Protein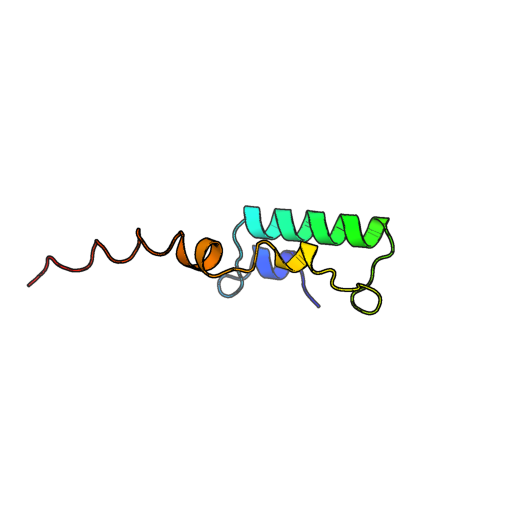 AF-A0A151I9F0-F1 (afdb_monomer)

Organism: NCBI:txid456900

Solvent-accessible surface area (backbone atoms only — not comparable to full-atom values): 4689 Å² total; per-residue (Å²): 132,93,49,71,68,51,31,64,69,37,78,95,54,47,56,55,69,69,58,53,50,50,52,50,51,53,52,50,53,28,58,75,71,71,52,42,91,90,70,62,74,90,49,74,76,80,46,65,72,76,38,70,68,65,70,53,68,71,63,87,74,79,77,83,82,82,84,88,87,130

pLDDT: mean 80.36, std 15.61, range [43.88, 95.0]

Radius of gyration: 17.71 Å; Cα contacts (8 Å, |Δi|>4): 20; chains: 1; bounding box: 43×27×40 Å

Secondary structure (DSSP, 8-state):
---HHHHHH-GGG---HHHHHHHHHHHHHHHHTT--TTTPPPPGGGGTT-SHHHHHTT-TTSSSSSS---

Foldseek 3Di:
DDDLCCCCPPPVNPDDPVVSVVVVVVVVVCVVVVNDPVRDDDDVVVCPCVDPCNVCVPVPPPPPPPPDDD

Sequence (70 aa):
IFSITYVKNKKRNRLSNDTVSAICIVRSTFQAENIKCTNFKTDPRHLELHNAQNLWKYKSKSDETRFDDI

Mean predicted aligned error: 10.89 Å

Structure (mmCIF, N/CA/C/O backbone):
data_AF-A0A151I9F0-F1
#
_entry.id   AF-A0A151I9F0-F1
#
loop_
_atom_site.group_PDB
_atom_site.id
_atom_site.type_symbol
_atom_site.label_atom_id
_atom_site.label_alt_id
_atom_site.label_comp_id
_atom_site.label_asym_id
_atom_site.label_entity_id
_atom_site.label_seq_id
_atom_site.pdbx_PDB_ins_code
_atom_site.Cartn_x
_atom_site.Cartn_y
_atom_site.Cartn_z
_atom_site.occupancy
_atom_site.B_iso_or_equiv
_atom_site.auth_seq_id
_atom_site.auth_comp_id
_atom_site.auth_asym_id
_atom_site.auth_atom_id
_atom_site.pdbx_PDB_model_num
ATOM 1 N N . ILE A 1 1 ? 1.615 -7.338 10.780 1.00 51.44 1 ILE A N 1
ATOM 2 C CA . ILE A 1 1 ? 1.841 -5.884 10.987 1.00 51.44 1 ILE A CA 1
ATOM 3 C C . ILE A 1 1 ? 2.794 -5.399 9.906 1.00 51.44 1 ILE A C 1
ATOM 5 O O . ILE A 1 1 ? 3.908 -5.902 9.828 1.00 51.44 1 ILE A O 1
ATOM 9 N N . PHE A 1 2 ? 2.353 -4.480 9.048 1.00 65.44 2 PHE A N 1
ATOM 10 C CA . PHE A 1 2 ? 3.225 -3.841 8.063 1.00 65.44 2 PHE A CA 1
ATOM 11 C C . PHE A 1 2 ? 4.068 -2.776 8.775 1.00 65.44 2 PHE A C 1
ATOM 13 O O . PHE A 1 2 ? 3.528 -1.786 9.264 1.00 65.44 2 PHE A O 1
ATOM 20 N N . SER A 1 3 ? 5.377 -3.002 8.895 1.00 81.19 3 SER A N 1
ATOM 21 C CA . SER A 1 3 ? 6.299 -2.060 9.538 1.00 81.19 3 SER A CA 1
ATOM 22 C C . SER A 1 3 ? 7.137 -1.347 8.485 1.00 81.19 3 SER A C 1
ATOM 24 O O . SER A 1 3 ? 7.900 -1.987 7.760 1.00 81.19 3 SER A O 1
ATOM 26 N N . ILE A 1 4 ? 7.033 -0.015 8.436 1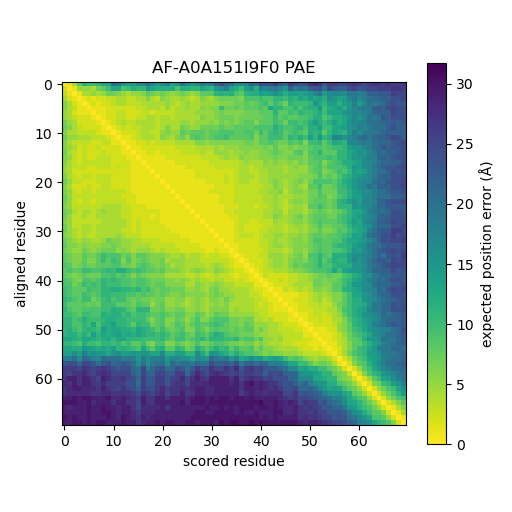.00 82.56 4 ILE A N 1
ATOM 27 C CA . ILE A 1 4 ? 7.814 0.839 7.525 1.00 82.56 4 ILE A CA 1
ATOM 28 C C . ILE A 1 4 ? 9.317 0.603 7.708 1.00 82.56 4 ILE A C 1
ATOM 30 O O . ILE A 1 4 ? 10.063 0.501 6.738 1.00 82.56 4 ILE A O 1
ATOM 34 N N . THR A 1 5 ? 9.763 0.432 8.950 1.00 84.06 5 THR A N 1
ATOM 35 C CA . THR A 1 5 ? 11.162 0.141 9.281 1.00 84.06 5 THR A CA 1
ATOM 36 C C . THR A 1 5 ? 11.628 -1.179 8.668 1.00 84.06 5 THR A C 1
ATOM 38 O O . THR A 1 5 ? 12.753 -1.283 8.181 1.00 84.06 5 THR A O 1
ATOM 41 N N . TYR A 1 6 ? 10.758 -2.190 8.652 1.00 86.75 6 TYR A N 1
ATOM 42 C CA . TYR A 1 6 ? 11.074 -3.499 8.091 1.00 86.75 6 TYR A CA 1
ATOM 43 C C . TYR A 1 6 ? 11.235 -3.433 6.567 1.00 86.75 6 TYR A C 1
ATOM 45 O O . TYR A 1 6 ? 12.232 -3.929 6.042 1.00 86.75 6 TYR A O 1
ATOM 53 N N . VAL A 1 7 ? 10.316 -2.749 5.876 1.00 88.00 7 VAL A N 1
ATOM 54 C CA . VAL A 1 7 ? 10.359 -2.584 4.410 1.00 88.00 7 VAL A CA 1
ATOM 55 C C . VAL A 1 7 ? 11.376 -1.549 3.927 1.00 88.00 7 VAL A C 1
ATOM 57 O O . VAL A 1 7 ? 11.687 -1.508 2.744 1.00 88.00 7 VAL A O 1
ATOM 60 N N . LYS A 1 8 ? 11.927 -0.715 4.816 1.00 83.56 8 LYS A N 1
ATOM 61 C CA . LYS A 1 8 ? 13.059 0.167 4.491 1.00 83.56 8 LYS A CA 1
ATOM 62 C C . LYS A 1 8 ? 14.407 -0.538 4.627 1.00 83.56 8 LYS A C 1
ATOM 64 O O . LYS A 1 8 ? 15.281 -0.376 3.780 1.00 83.56 8 LYS A O 1
ATOM 69 N N . ASN A 1 9 ? 14.578 -1.331 5.685 1.00 85.62 9 ASN A N 1
ATOM 70 C CA . ASN A 1 9 ? 15.911 -1.765 6.112 1.00 85.62 9 ASN A CA 1
ATOM 71 C C . ASN A 1 9 ? 16.235 -3.226 5.769 1.00 85.62 9 ASN A C 1
ATOM 73 O O . ASN A 1 9 ? 17.409 -3.590 5.681 1.00 85.62 9 ASN A O 1
ATOM 77 N N . LYS A 1 10 ? 15.239 -4.103 5.581 1.00 89.94 10 LYS A N 1
ATOM 78 C CA . LYS A 1 10 ? 15.499 -5.519 5.275 1.00 89.94 10 LYS A CA 1
ATOM 79 C C . LYS A 1 10 ? 15.621 -5.735 3.772 1.00 89.94 10 LYS A C 1
ATOM 81 O O . LYS A 1 10 ? 14.626 -5.649 3.069 1.00 89.94 10 LYS A O 1
ATOM 86 N N . LYS A 1 11 ? 16.815 -6.121 3.297 1.00 89.56 11 LYS A N 1
ATOM 87 C CA . LYS A 1 11 ? 17.142 -6.315 1.866 1.00 89.56 11 LYS A CA 1
ATOM 88 C C . LYS A 1 11 ? 16.077 -7.088 1.074 1.00 89.56 11 LYS A C 1
ATOM 90 O O . LYS A 1 11 ? 15.683 -6.624 0.015 1.00 89.56 11 LYS A O 1
ATOM 95 N N . ARG A 1 12 ? 15.595 -8.232 1.585 1.00 88.44 12 ARG A N 1
ATOM 96 C CA . ARG A 1 12 ? 14.578 -9.061 0.899 1.00 88.44 12 ARG A CA 1
ATOM 97 C C . ARG A 1 12 ? 13.195 -8.405 0.807 1.00 88.44 12 ARG A C 1
ATOM 99 O O . ARG A 1 12 ? 12.431 -8.762 -0.072 1.00 88.44 12 ARG A O 1
ATOM 106 N N . ASN A 1 13 ? 12.893 -7.462 1.695 1.00 87.94 13 ASN A N 1
ATOM 107 C CA . ASN A 1 13 ? 11.600 -6.778 1.774 1.00 87.94 13 ASN A CA 1
ATOM 108 C C . ASN A 1 13 ? 11.731 -5.290 1.431 1.00 87.94 13 ASN A C 1
ATOM 110 O O . ASN A 1 13 ? 10.831 -4.512 1.745 1.00 87.94 13 ASN A O 1
ATOM 114 N N . ARG A 1 14 ? 12.878 -4.879 0.868 1.00 90.50 14 ARG A N 1
ATOM 115 C CA . ARG A 1 14 ? 13.186 -3.472 0.651 1.00 90.50 14 ARG A CA 1
ATOM 116 C C . ARG A 1 14 ? 12.357 -2.951 -0.510 1.00 90.50 14 ARG A C 1
ATOM 118 O O . ARG A 1 14 ? 12.578 -3.355 -1.647 1.00 90.50 14 ARG A O 1
ATOM 125 N N . LEU A 1 15 ? 11.445 -2.038 -0.214 1.00 91.19 15 LEU A N 1
ATOM 126 C CA . LEU A 1 15 ? 10.679 -1.317 -1.224 1.00 91.19 15 LEU A CA 1
ATOM 127 C C . LEU A 1 15 ? 11.417 -0.036 -1.633 1.00 91.19 15 LEU A C 1
ATOM 129 O O . LEU A 1 15 ? 12.268 0.463 -0.892 1.00 91.19 15 LEU A O 1
ATOM 133 N N . SER A 1 16 ? 11.105 0.495 -2.819 1.00 91.25 16 SER A N 1
ATOM 134 C CA . SER A 1 16 ? 11.618 1.807 -3.230 1.00 91.25 16 SER A CA 1
ATOM 135 C C . SER A 1 16 ? 11.096 2.906 -2.303 1.00 91.25 16 SER A C 1
ATOM 137 O O . SER A 1 16 ? 10.011 2.787 -1.729 1.00 91.25 16 SER A O 1
ATOM 139 N N . ASN A 1 17 ? 11.853 3.999 -2.174 1.00 90.44 17 ASN A N 1
ATOM 140 C CA . ASN A 1 17 ? 11.429 5.137 -1.358 1.00 90.44 17 ASN A CA 1
ATOM 141 C C . ASN A 1 17 ? 10.083 5.700 -1.826 1.00 90.44 17 ASN A C 1
ATOM 143 O O . ASN A 1 17 ? 9.239 5.975 -0.981 1.00 90.44 17 ASN A O 1
ATOM 147 N N . ASP A 1 18 ? 9.849 5.783 -3.137 1.00 92.75 18 ASP A N 1
ATOM 148 C CA . ASP A 1 18 ? 8.582 6.271 -3.697 1.00 92.75 18 ASP A CA 1
ATOM 149 C C . ASP A 1 18 ? 7.403 5.389 -3.278 1.00 92.75 18 ASP A C 1
ATOM 151 O O . ASP A 1 18 ? 6.375 5.893 -2.827 1.00 92.75 18 ASP A O 1
ATOM 155 N N . THR A 1 19 ? 7.583 4.064 -3.317 1.00 91.12 19 THR A N 1
ATOM 156 C CA . THR A 1 19 ? 6.569 3.106 -2.850 1.00 91.12 19 THR A CA 1
ATOM 157 C C . THR A 1 19 ? 6.285 3.288 -1.361 1.00 91.12 19 THR A C 1
ATOM 159 O O . THR A 1 19 ? 5.129 3.343 -0.944 1.00 91.12 19 THR A O 1
ATOM 162 N N . VAL A 1 20 ? 7.332 3.404 -0.537 1.00 91.38 20 VAL A N 1
ATOM 163 C CA . VAL A 1 20 ? 7.174 3.596 0.912 1.00 91.38 20 VAL A CA 1
ATOM 164 C C . VAL A 1 20 ? 6.479 4.926 1.220 1.00 91.38 20 VAL A C 1
ATOM 166 O O . VAL A 1 20 ? 5.600 4.964 2.083 1.00 91.38 20 VAL A O 1
ATOM 169 N N . SER A 1 21 ? 6.833 5.997 0.509 1.00 92.81 21 SER A N 1
ATOM 170 C CA . SER A 1 21 ? 6.205 7.314 0.638 1.00 92.81 21 SER A CA 1
ATOM 171 C C . SER A 1 21 ? 4.722 7.269 0.272 1.00 92.81 21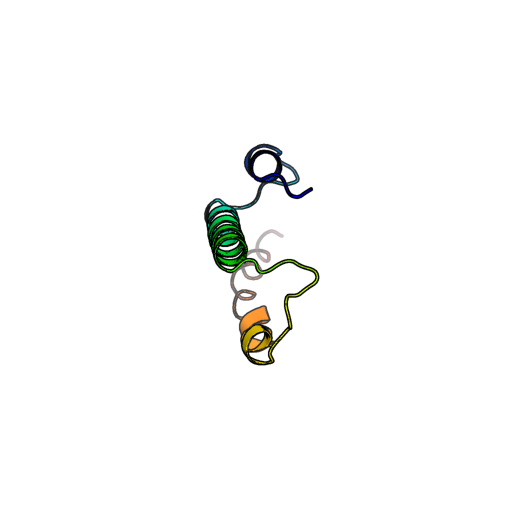 SER A C 1
ATOM 173 O O . SER A 1 21 ? 3.897 7.732 1.058 1.00 92.81 21 SER A O 1
ATOM 175 N N . ALA A 1 22 ? 4.364 6.639 -0.850 1.00 91.25 22 ALA A N 1
ATOM 176 C CA . ALA A 1 22 ? 2.971 6.472 -1.262 1.00 91.25 22 ALA A CA 1
ATOM 177 C C . ALA A 1 22 ? 2.152 5.689 -0.220 1.00 91.25 22 ALA A C 1
ATOM 179 O O . ALA A 1 22 ? 1.067 6.123 0.167 1.00 91.25 22 ALA A O 1
ATOM 180 N N . ILE A 1 23 ? 2.697 4.587 0.311 1.00 90.31 23 ILE A N 1
ATOM 181 C CA . ILE A 1 23 ? 2.041 3.808 1.376 1.00 90.31 23 ILE A CA 1
ATOM 182 C C . ILE A 1 23 ? 1.829 4.660 2.634 1.00 90.31 23 ILE A C 1
ATOM 184 O O . ILE A 1 23 ? 0.771 4.582 3.260 1.00 90.31 23 ILE A O 1
ATOM 188 N N . CYS A 1 24 ? 2.814 5.477 3.019 1.00 91.19 24 CYS A N 1
ATOM 189 C CA . CYS A 1 24 ? 2.678 6.387 4.154 1.00 91.19 24 CYS A CA 1
ATOM 190 C C . CYS A 1 24 ? 1.573 7.424 3.933 1.00 91.19 24 CYS A C 1
ATOM 192 O O . CYS A 1 24 ? 0.797 7.644 4.857 1.00 91.19 24 CYS A O 1
ATOM 194 N N . ILE A 1 25 ? 1.477 8.019 2.740 1.00 92.62 25 ILE A N 1
ATOM 195 C CA . ILE A 1 25 ? 0.418 8.982 2.406 1.00 92.62 25 ILE A CA 1
ATOM 196 C C . ILE A 1 25 ? -0.953 8.317 2.543 1.00 92.62 25 ILE A C 1
ATOM 198 O O . ILE A 1 25 ? -1.767 8.782 3.336 1.00 92.62 25 ILE A O 1
ATOM 202 N N . VAL A 1 26 ? -1.171 7.181 1.871 1.00 89.94 26 VAL A N 1
ATOM 203 C CA . VAL A 1 26 ? -2.450 6.449 1.926 1.00 89.94 26 VAL A CA 1
ATOM 204 C C . VAL A 1 26 ? -2.821 6.090 3.365 1.00 89.94 26 VAL A C 1
ATOM 206 O O . VAL A 1 26 ? -3.945 6.335 3.800 1.00 89.94 26 VAL A O 1
ATOM 209 N N . ARG A 1 27 ? -1.870 5.552 4.139 1.00 90.31 27 ARG A N 1
ATOM 210 C CA . ARG A 1 27 ? -2.111 5.165 5.535 1.00 90.31 27 ARG A CA 1
ATOM 211 C C . ARG A 1 27 ? -2.458 6.367 6.416 1.00 90.31 27 ARG A C 1
ATOM 213 O O . ARG A 1 27 ? -3.339 6.245 7.262 1.00 90.31 27 ARG A O 1
ATOM 220 N N . SER A 1 28 ? -1.778 7.498 6.230 1.00 91.50 28 SER A N 1
ATOM 221 C CA . SER A 1 28 ? -2.055 8.732 6.972 1.00 91.50 28 SER A CA 1
ATOM 222 C C . SER A 1 28 ? -3.428 9.304 6.624 1.00 91.50 28 SER A C 1
ATOM 224 O O . SER A 1 28 ? -4.168 9.663 7.534 1.00 91.50 28 SER A O 1
ATOM 226 N N . THR A 1 29 ? -3.805 9.325 5.343 1.00 92.75 29 THR A N 1
ATOM 227 C CA . THR A 1 29 ? -5.141 9.760 4.903 1.00 92.75 29 THR A CA 1
ATOM 228 C C . THR A 1 29 ? -6.231 8.877 5.502 1.00 92.75 29 THR A C 1
ATOM 230 O O . THR A 1 29 ? -7.169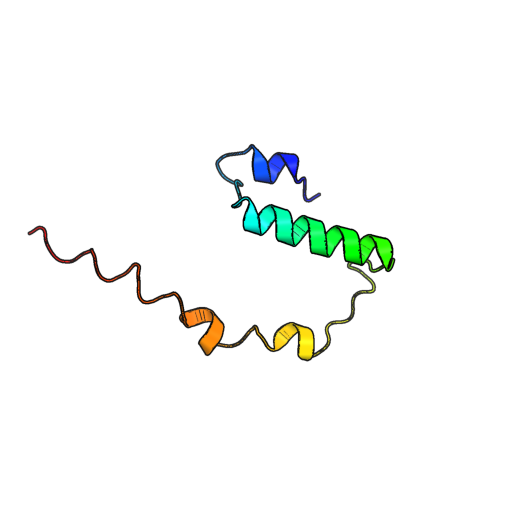 9.381 6.111 1.00 92.75 29 THR A O 1
ATOM 233 N N . PHE A 1 30 ? -6.066 7.553 5.437 1.00 92.12 30 PHE A N 1
ATOM 234 C CA . PHE A 1 30 ? -7.037 6.613 6.003 1.00 92.12 30 PHE A CA 1
ATOM 235 C C . PHE A 1 30 ? -7.179 6.801 7.514 1.00 92.12 30 PHE A C 1
ATOM 237 O O . PHE A 1 30 ? -8.286 6.769 8.045 1.00 92.12 30 PHE A O 1
ATOM 244 N N . GLN A 1 31 ? -6.067 7.043 8.211 1.00 92.00 31 GLN A N 1
ATOM 245 C CA . GLN A 1 31 ? -6.094 7.333 9.639 1.00 92.00 31 GLN A CA 1
ATOM 246 C C . GLN A 1 31 ? -6.824 8.649 9.947 1.00 92.00 31 GLN A C 1
ATOM 248 O O . GLN A 1 31 ? -7.618 8.677 10.886 1.00 92.00 31 GLN A O 1
ATOM 253 N N . ALA A 1 32 ? -6.582 9.710 9.172 1.00 95.00 32 ALA A N 1
ATOM 254 C CA . ALA A 1 32 ? -7.243 11.005 9.343 1.00 95.00 32 ALA A CA 1
ATOM 255 C C . ALA A 1 32 ? -8.762 10.918 9.112 1.00 95.00 32 ALA A C 1
ATOM 257 O O . ALA A 1 32 ? -9.533 11.556 9.823 1.00 95.00 32 ALA A O 1
ATOM 258 N N . GLU A 1 33 ? -9.191 10.076 8.172 1.00 93.88 33 GLU A N 1
ATOM 259 C CA . GLU A 1 33 ? -10.602 9.861 7.828 1.00 93.88 33 GLU A CA 1
ATOM 260 C C . GLU A 1 33 ? -11.263 8.732 8.642 1.00 93.88 33 GLU A C 1
ATOM 262 O O . GLU A 1 33 ? -12.422 8.389 8.412 1.00 93.88 33 GLU A O 1
ATOM 267 N N . ASN A 1 34 ? -10.546 8.134 9.605 1.00 93.19 34 ASN A N 1
ATOM 268 C CA . ASN A 1 34 ? -10.999 6.970 10.383 1.00 93.19 34 ASN A CA 1
ATOM 269 C C . ASN A 1 34 ? -11.465 5.785 9.498 1.00 93.19 34 ASN A C 1
ATOM 271 O O . ASN A 1 34 ? -12.334 4.980 9.864 1.00 93.19 34 ASN A O 1
ATOM 275 N N . ILE A 1 35 ? -10.851 5.659 8.322 1.00 91.94 35 ILE A N 1
ATOM 276 C CA . ILE A 1 35 ? -11.015 4.536 7.409 1.00 91.94 35 ILE A CA 1
ATOM 277 C C . ILE A 1 35 ? -10.111 3.398 7.886 1.00 91.94 35 ILE A C 1
ATOM 279 O O . ILE A 1 35 ? -8.899 3.521 8.055 1.00 91.94 35 ILE A O 1
ATOM 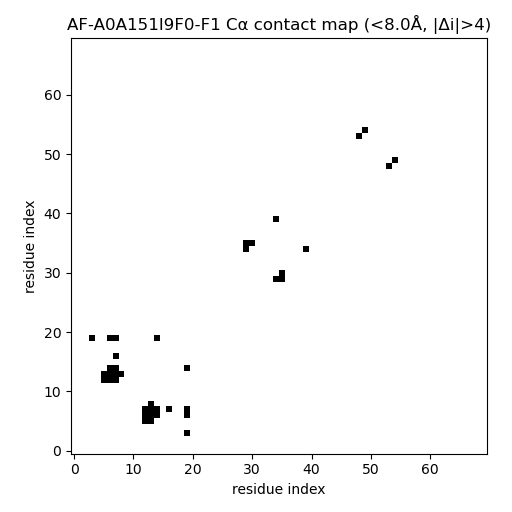283 N N . LYS A 1 36 ? -10.732 2.250 8.108 1.0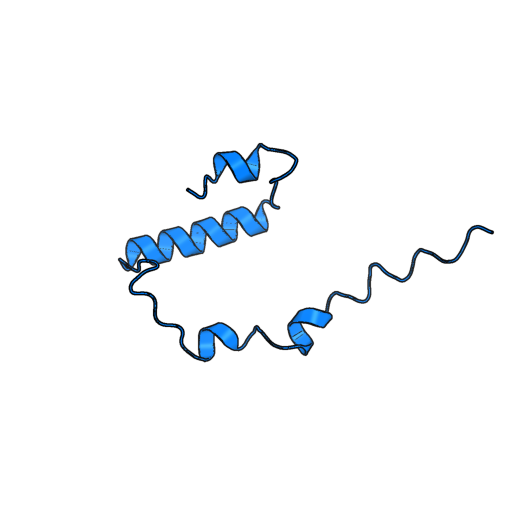0 88.62 36 LYS A N 1
ATOM 284 C CA . LYS A 1 36 ? -10.138 0.988 8.532 1.00 88.62 36 LYS A CA 1
ATOM 285 C C . LYS A 1 36 ? -10.264 -0.024 7.402 1.00 88.62 36 LYS A C 1
ATOM 287 O O . LYS A 1 36 ? -11.183 0.018 6.592 1.00 88.62 36 LYS A O 1
ATOM 292 N N . CYS A 1 37 ? -9.405 -1.034 7.417 1.00 82.12 37 CYS A N 1
ATOM 293 C CA . CYS A 1 37 ? -9.473 -2.129 6.447 1.00 82.12 37 CYS A CA 1
ATOM 294 C C . CYS A 1 37 ? -10.833 -2.856 6.464 1.00 82.12 37 CYS A C 1
ATOM 296 O O . CYS A 1 37 ? -11.228 -3.440 5.466 1.00 82.12 37 CYS A O 1
ATOM 298 N N . THR A 1 38 ? -11.540 -2.827 7.598 1.00 87.06 38 THR A N 1
ATOM 299 C CA . THR A 1 38 ? -12.847 -3.472 7.779 1.00 87.06 38 THR A CA 1
ATOM 300 C C . THR A 1 38 ? -14.029 -2.636 7.295 1.00 87.06 38 THR A C 1
ATOM 302 O O . THR A 1 38 ? -15.105 -3.191 7.100 1.00 87.06 38 THR A O 1
ATOM 305 N N . ASN A 1 39 ? -13.866 -1.317 7.142 1.00 90.38 39 ASN A N 1
ATOM 306 C CA . ASN A 1 39 ? -14.948 -0.411 6.739 1.00 90.38 39 ASN A CA 1
ATOM 307 C C . ASN A 1 39 ? -14.715 0.226 5.358 1.00 90.38 39 ASN A C 1
ATOM 309 O O . ASN A 1 39 ? -15.635 0.838 4.817 1.00 90.38 39 ASN A O 1
ATOM 313 N N . PHE A 1 40 ? -13.520 0.064 4.781 1.00 89.00 40 PHE A N 1
ATOM 314 C CA . PHE A 1 40 ? -13.225 0.496 3.425 1.00 89.00 40 PHE A CA 1
ATOM 315 C C . PHE A 1 40 ? -14.112 -0.254 2.428 1.00 89.00 40 PHE A C 1
ATOM 317 O O . PHE A 1 40 ? -14.091 -1.484 2.359 1.00 89.00 40 PHE A O 1
ATOM 324 N N . LYS A 1 41 ? -14.887 0.499 1.645 1.00 90.12 41 LYS A N 1
ATOM 325 C CA . LYS A 1 41 ? -15.708 -0.040 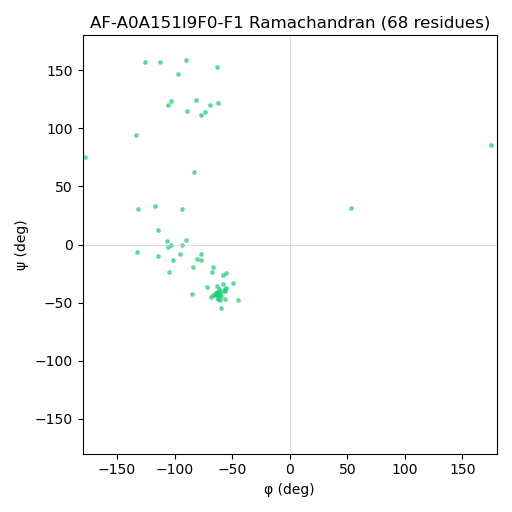0.560 1.00 90.12 41 LYS A CA 1
ATOM 326 C C . LYS A 1 41 ? -15.032 0.246 -0.771 1.00 90.12 41 LYS A C 1
ATOM 328 O O . LYS A 1 41 ? -14.763 1.398 -1.104 1.00 90.12 41 LYS A O 1
ATOM 333 N N . THR A 1 42 ? -14.781 -0.808 -1.537 1.00 86.88 42 THR A N 1
ATOM 334 C CA . THR A 1 42 ? -14.258 -0.677 -2.894 1.00 86.88 42 THR A CA 1
ATOM 335 C C . THR A 1 42 ? -15.333 -0.080 -3.799 1.00 86.88 42 THR A C 1
ATOM 337 O O . THR A 1 42 ? -16.404 -0.655 -3.961 1.00 86.88 42 THR A O 1
ATOM 340 N N . ASP A 1 43 ? -15.034 1.074 -4.380 1.00 89.50 43 ASP A N 1
ATOM 341 C CA . ASP A 1 43 ? -15.801 1.726 -5.432 1.00 89.50 43 ASP A CA 1
ATOM 342 C C . ASP A 1 43 ? -15.156 1.377 -6.785 1.00 89.50 43 ASP A C 1
ATOM 344 O O . ASP A 1 43 ? -13.927 1.239 -6.836 1.00 89.50 43 ASP A O 1
ATOM 348 N N . PRO A 1 44 ? -15.924 1.233 -7.879 1.00 89.38 44 PRO A N 1
ATOM 349 C CA . PRO A 1 44 ? -15.365 0.992 -9.210 1.00 89.38 44 PRO A CA 1
ATOM 350 C C . PRO A 1 44 ? -14.237 1.961 -9.598 1.00 89.38 44 PRO A C 1
ATOM 352 O O . PRO A 1 44 ? -13.264 1.529 -10.216 1.00 89.38 44 PRO A O 1
ATOM 355 N N . ARG A 1 45 ? -14.294 3.223 -9.146 1.00 89.50 45 ARG A N 1
ATOM 356 C CA . ARG A 1 45 ? -13.239 4.230 -9.358 1.00 89.50 45 ARG A CA 1
ATOM 357 C C . ARG A 1 45 ? -11.884 3.803 -8.804 1.00 89.50 45 ARG A C 1
ATOM 359 O O . ARG A 1 45 ? -10.851 4.084 -9.401 1.00 89.50 45 ARG A O 1
ATOM 366 N N . HIS A 1 46 ? -11.860 3.066 -7.692 1.00 85.94 46 HIS A N 1
ATOM 367 C CA . HIS A 1 46 ? -10.616 2.563 -7.100 1.00 85.94 46 HIS A CA 1
ATOM 368 C C . HIS A 1 46 ? -9.921 1.517 -7.988 1.00 85.94 46 HIS A C 1
ATOM 370 O O . HIS A 1 46 ? -8.729 1.264 -7.819 1.00 85.94 46 HIS A O 1
ATOM 376 N N . LEU A 1 47 ? -10.658 0.906 -8.921 1.00 87.06 47 LEU A N 1
ATOM 377 C CA . LEU A 1 47 ? -10.171 -0.122 -9.840 1.00 87.06 47 LEU A CA 1
ATOM 378 C C . LEU A 1 47 ? -9.981 0.397 -11.272 1.00 87.06 47 LEU A C 1
ATOM 380 O O . LEU A 1 47 ? -9.496 -0.357 -12.110 1.00 87.06 47 LEU A O 1
ATOM 384 N N . GLU A 1 48 ? -10.303 1.660 -11.567 1.00 89.44 48 GLU A N 1
ATOM 385 C CA . GLU A 1 48 ? -10.209 2.227 -12.926 1.00 89.44 48 GLU A CA 1
ATOM 386 C C . GLU A 1 48 ? -8.812 2.074 -13.535 1.00 89.44 48 GLU A C 1
ATOM 388 O O . GLU A 1 48 ? -8.652 1.771 -14.721 1.00 89.44 48 GLU A O 1
ATOM 393 N N . LEU A 1 49 ? -7.777 2.222 -12.706 1.00 84.75 49 LEU A N 1
ATOM 394 C CA . LEU A 1 49 ? -6.394 2.064 -13.142 1.00 84.75 49 LEU A CA 1
ATOM 395 C C . LEU A 1 49 ? -5.947 0.598 -13.233 1.00 84.75 49 LEU A C 1
ATOM 397 O O . LEU A 1 49 ? -4.916 0.329 -13.851 1.00 84.75 49 LEU A O 1
ATOM 401 N N . HIS A 1 50 ? -6.714 -0.344 -12.682 1.00 83.69 50 HIS A N 1
ATOM 402 C CA . HIS A 1 50 ? -6.433 -1.779 -12.697 1.00 83.69 50 HIS A CA 1
ATOM 403 C C . HIS A 1 50 ? -6.910 -2.423 -14.012 1.00 83.69 50 HIS A C 1
ATOM 405 O O . HIS A 1 50 ? -7.782 -3.294 -14.041 1.00 83.69 50 HIS A O 1
ATOM 411 N N . ASN A 1 51 ? -6.327 -1.983 -15.128 1.00 85.75 51 ASN A N 1
ATOM 412 C CA . ASN A 1 51 ? -6.638 -2.482 -16.466 1.00 85.75 51 ASN A CA 1
ATOM 413 C C . ASN A 1 51 ? -5.379 -2.957 -17.206 1.00 85.75 51 ASN A C 1
ATOM 415 O O . ASN A 1 51 ? -4.259 -2.538 -16.910 1.00 85.75 51 ASN A O 1
ATOM 419 N N . ALA A 1 52 ? -5.571 -3.834 -18.196 1.00 85.06 52 ALA A N 1
ATOM 420 C CA . ALA A 1 52 ? -4.477 -4.454 -18.941 1.00 85.06 52 ALA A CA 1
ATOM 421 C C . ALA A 1 52 ? -3.534 -3.423 -19.587 1.00 85.06 52 ALA A C 1
ATOM 423 O O . ALA A 1 52 ? -2.321 -3.613 -19.574 1.00 85.06 52 ALA A O 1
ATOM 424 N N . GLN A 1 53 ? -4.063 -2.310 -20.104 1.00 84.56 53 GLN A N 1
ATOM 425 C CA . GLN A 1 53 ? -3.245 -1.278 -20.744 1.00 84.56 53 GLN A CA 1
ATOM 426 C C . GLN A 1 53 ? -2.26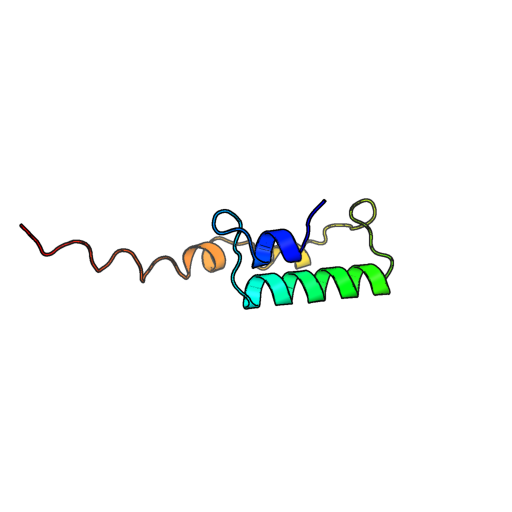3 -0.645 -19.755 1.00 84.56 53 GLN A C 1
ATOM 428 O O . GLN A 1 53 ? -1.090 -0.487 -20.084 1.00 84.56 53 GLN A O 1
ATOM 433 N N . ASN A 1 54 ? -2.708 -0.338 -18.534 1.00 85.56 54 ASN A N 1
ATOM 434 C CA . ASN A 1 54 ? -1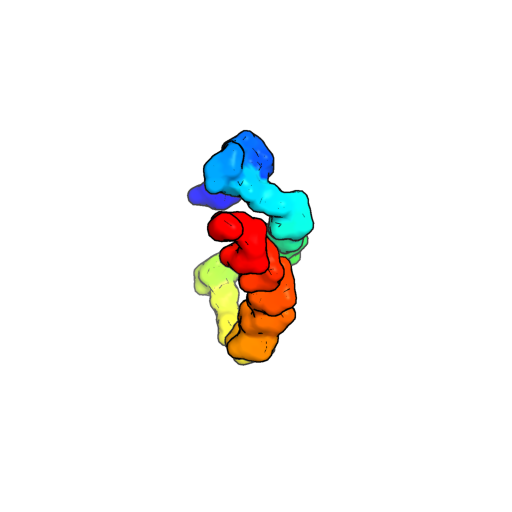.845 0.194 -17.479 1.00 85.56 54 ASN A CA 1
ATOM 435 C C . ASN A 1 54 ? -0.879 -0.859 -16.920 1.00 85.56 54 ASN A C 1
ATOM 437 O O . ASN A 1 54 ? 0.270 -0.524 -16.637 1.00 85.56 54 ASN A O 1
ATOM 441 N N . LEU A 1 55 ? -1.309 -2.121 -16.802 1.00 78.00 55 LEU A N 1
ATOM 442 C CA . LEU A 1 55 ? -0.448 -3.216 -16.337 1.00 78.00 55 LEU A CA 1
ATOM 443 C C . LEU A 1 55 ? 0.719 -3.495 -17.297 1.00 78.00 55 LEU A C 1
ATOM 445 O O . LEU A 1 55 ? 1.842 -3.721 -16.849 1.00 78.00 55 LEU A O 1
ATOM 449 N N . TRP A 1 56 ? 0.474 -3.475 -18.610 1.00 79.88 56 TRP A N 1
ATOM 450 C CA . TRP A 1 56 ? 1.480 -3.852 -19.611 1.00 79.88 56 TRP A CA 1
ATOM 451 C C . TRP A 1 56 ? 2.265 -2.672 -20.192 1.00 79.88 56 TRP A C 1
ATOM 453 O O . TRP A 1 56 ? 3.270 -2.896 -20.865 1.00 79.88 56 TRP A O 1
ATOM 463 N N . LYS A 1 57 ? 1.881 -1.423 -19.887 1.00 68.12 57 LYS A N 1
ATOM 464 C CA . LYS A 1 57 ? 2.514 -0.199 -20.421 1.00 68.12 57 LYS A CA 1
ATOM 465 C C . LYS A 1 57 ? 4.028 -0.112 -20.187 1.00 68.12 57 LYS A C 1
ATOM 467 O O . LYS A 1 57 ? 4.718 0.581 -20.926 1.00 68.12 57 LYS A O 1
ATOM 472 N N . TYR A 1 58 ? 4.539 -0.802 -19.167 1.00 59.69 58 TYR A N 1
ATOM 473 C CA . TYR A 1 58 ? 5.950 -0.781 -18.773 1.00 59.69 58 TYR A CA 1
ATOM 474 C C . TYR A 1 58 ? 6.735 -2.053 -19.131 1.00 59.69 58 TYR A C 1
ATOM 476 O O . TYR A 1 58 ? 7.922 -2.122 -18.816 1.00 59.69 58 TYR A O 1
ATOM 484 N N . LYS A 1 59 ? 6.135 -3.050 -19.803 1.00 54.56 59 LYS A N 1
ATOM 485 C CA . LYS A 1 59 ? 6.844 -4.303 -20.133 1.00 54.56 59 LYS A CA 1
ATOM 486 C C . LYS A 1 59 ? 7.815 -4.182 -21.323 1.00 54.56 59 LYS A C 1
ATOM 488 O O . LYS A 1 59 ? 8.638 -5.059 -21.529 1.00 54.56 59 LYS A O 1
ATOM 493 N N . SER A 1 60 ? 7.820 -3.067 -22.051 1.00 52.56 60 SER A N 1
ATOM 494 C CA . SER A 1 60 ? 8.643 -2.894 -23.263 1.00 52.56 60 SER A CA 1
ATOM 495 C C . SER A 1 60 ? 10.016 -2.239 -23.039 1.00 52.56 60 SER A C 1
ATOM 497 O O . SER A 1 60 ? 10.489 -1.526 -23.913 1.00 52.56 60 SER A O 1
ATOM 499 N N . LYS A 1 61 ? 10.662 -2.413 -21.876 1.00 52.75 61 LYS A N 1
ATOM 500 C CA . LYS A 1 61 ? 12.055 -1.941 -21.679 1.00 52.75 61 LYS A CA 1
ATOM 501 C C . LYS A 1 61 ? 13.017 -2.947 -21.041 1.00 52.75 61 LYS A C 1
ATOM 503 O O . LYS A 1 61 ? 14.201 -2.643 -20.958 1.00 52.75 61 LYS A O 1
ATOM 508 N N . SER A 1 62 ? 12.557 -4.112 -20.580 1.00 51.03 62 SER A N 1
ATOM 509 C CA . SER A 1 62 ? 13.444 -5.123 -19.976 1.00 51.03 62 SER A CA 1
ATOM 510 C C . SER A 1 62 ? 13.807 -6.281 -20.900 1.00 51.03 62 SER A C 1
ATOM 512 O O . SER A 1 62 ? 14.725 -7.026 -20.572 1.00 51.03 62 SER A O 1
ATOM 514 N N . ASP A 1 63 ? 13.108 -6.439 -22.026 1.00 51.00 63 ASP A N 1
ATOM 515 C CA . ASP A 1 63 ? 13.218 -7.648 -22.851 1.00 51.00 63 ASP A CA 1
ATOM 516 C C . ASP A 1 63 ? 14.075 -7.431 -24.120 1.00 51.00 63 ASP A C 1
ATOM 518 O O . ASP A 1 63 ? 14.299 -8.374 -24.870 1.00 51.00 63 ASP A O 1
ATOM 522 N N . GLU A 1 64 ? 14.612 -6.223 -24.343 1.00 51.66 64 GLU A N 1
ATOM 523 C CA . GLU A 1 64 ? 15.423 -5.884 -25.532 1.00 51.66 64 GLU A CA 1
ATOM 524 C C . GLU A 1 64 ? 16.948 -6.040 -25.356 1.00 51.66 64 GLU A C 1
ATOM 526 O O . GLU A 1 64 ? 17.682 -5.824 -26.310 1.00 51.66 64 GLU A O 1
ATOM 531 N N . THR A 1 65 ? 17.473 -6.448 -24.194 1.00 48.94 65 THR A N 1
ATOM 532 C CA . THR A 1 65 ? 18.939 -6.586 -23.989 1.00 48.94 65 THR A CA 1
ATOM 533 C C . THR A 1 65 ? 19.414 -8.009 -23.701 1.00 48.94 65 THR A C 1
ATOM 535 O O . THR A 1 65 ? 20.377 -8.208 -22.962 1.00 48.94 65 THR A O 1
ATOM 538 N N . ARG A 1 66 ? 18.763 -9.034 -24.268 1.00 48.12 66 ARG A N 1
ATOM 539 C CA . ARG A 1 66 ? 19.207 -10.428 -24.075 1.00 48.12 66 ARG A CA 1
ATOM 540 C C . ARG A 1 66 ? 19.318 -11.278 -25.340 1.00 48.12 66 ARG A C 1
ATOM 542 O O . ARG A 1 66 ? 19.187 -12.496 -25.265 1.00 48.12 66 ARG A O 1
ATOM 549 N N . PHE A 1 67 ? 19.627 -10.642 -26.462 1.00 51.19 67 PHE A N 1
ATOM 550 C CA . PHE A 1 67 ? 20.192 -11.304 -27.633 1.00 51.19 67 PHE A CA 1
ATOM 551 C C . PHE A 1 67 ? 21.359 -10.457 -28.112 1.00 51.19 67 PHE A C 1
ATOM 553 O O . PHE A 1 67 ? 21.127 -9.442 -28.745 1.00 51.19 67 PHE A O 1
ATOM 560 N N . ASP A 1 68 ? 22.555 -10.815 -27.658 1.00 50.56 68 ASP A N 1
ATOM 561 C CA . ASP A 1 68 ? 23.849 -10.647 -28.328 1.00 50.56 68 ASP A CA 1
ATOM 562 C C . ASP A 1 68 ? 24.896 -11.112 -27.312 1.00 50.56 68 ASP A C 1
ATOM 564 O O . ASP A 1 68 ? 25.330 -10.336 -26.474 1.00 50.56 68 ASP A O 1
ATOM 568 N N . ASP A 1 69 ? 25.141 -12.426 -27.293 1.00 45.09 69 ASP A N 1
ATOM 569 C CA . ASP A 1 69 ? 26.358 -13.095 -26.800 1.00 45.09 69 ASP A CA 1
ATOM 570 C C . ASP A 1 69 ? 26.178 -14.616 -27.038 1.00 45.09 69 ASP A C 1
ATOM 572 O O . ASP A 1 69 ? 25.852 -15.388 -26.128 1.00 45.09 69 ASP A O 1
ATOM 576 N N . ILE A 1 70 ? 26.317 -15.030 -28.305 1.00 43.88 70 ILE A N 1
ATOM 577 C CA . ILE A 1 70 ? 26.822 -16.358 -28.705 1.00 43.88 70 ILE A CA 1
ATOM 578 C C . ILE A 1 70 ? 28.134 -16.110 -29.438 1.00 43.88 70 ILE A C 1
ATOM 580 O O . ILE A 1 70 ? 28.120 -15.248 -30.345 1.00 43.88 70 ILE A O 1
#